Protein AF-A0A538L2V0-F1 (afdb_monomer)

Sequence (166 aa):
MPVVVDGRRLRLTGVLDYRPPGPGWAWIAASAVLAAAGVMLALRSRLVLVAVAVTAVALIWALRAGRELYGRPNVPTIGYVQIGLTSVIGCALLCGLLNRDGRVLAAFLVGFGGLYEGLTMLPLLTHAIALNALPSTVARVVEALVLATGIGALGGSVLGPLREAA

Radius of gyration: 19.1 Å; Cα contacts (8 Å, |Δi|>4): 200; chains: 1; bounding box: 58×19×55 Å

Nearest PDB structures (foldseek):
  8auw-assembly1_D  TM=2.357E-01  e=7.607E-01  Homo sapiens
  1few-assembly1_A  TM=2.450E-01  e=9.844E-01  Homo sapiens
  4tx5-assembly1_B  TM=2.045E-01  e=7.225E-01  Homo sapiens
  1g73-assembly2_B  TM=2.692E-01  e=2.491E+00  Homo sapiens
  6jx6-assembly1_A  TM=2.317E-01  e=3.394E+00  Homo sapiens

Secondary structure (DSSP, 8-state):
-EEEETTEEEE--S----PPPP-HHHHHHHHHHHHHHHHHHHTT-HHHHHHHHHHHHHHHHHHHHHHHHHS-SS--HHHHHHHHHHHHHHHHHHHHHHSTTTHHHHHHHHHHHHHHHHHHHTHHHH-----SSS-HHHHHHHHHHHHHHHHHHHHHHHHHHHHH--

Foldseek 3Di:
DFDQDPNDTDDPPDDPDDDDWDDLVVLVVLLVVLLVVLQVQLLPDLVSLLVLLLVLLVLLLVLLCQCQVFVDPDNPPVSVVVSVVSVVLSVVLNVLCVDPVRNLVSLQVSLVSLCVSLVVCSVLSGDPPPSGPDDSVVSSVSSSSSSSSSSSSNSSSVVNVVVVVD

Structure (mmCIF, N/CA/C/O backbone):
data_AF-A0A538L2V0-F1
#
_entry.id   AF-A0A538L2V0-F1
#
loop_
_atom_site.group_PDB
_atom_site.id
_atom_site.type_symbol
_atom_site.label_atom_id
_atom_site.label_alt_id
_atom_site.label_comp_id
_atom_site.label_asym_id
_atom_site.label_entity_id
_atom_site.label_seq_id
_atom_site.pdbx_PDB_ins_code
_atom_site.Cartn_x
_atom_site.Cartn_y
_atom_site.Cartn_z
_atom_site.occupancy
_atom_site.B_iso_or_equiv
_atom_site.auth_seq_id
_atom_site.auth_comp_id
_atom_site.auth_asym_id
_atom_site.auth_atom_id
_atom_site.pdbx_PDB_model_num
ATOM 1 N N . MET A 1 1 ? 22.242 5.581 -32.441 1.00 51.84 1 MET A N 1
ATOM 2 C CA . MET A 1 1 ? 23.368 6.344 -31.855 1.00 51.84 1 MET A CA 1
ATOM 3 C C . MET A 1 1 ? 24.328 5.377 -31.173 1.00 51.84 1 MET A C 1
ATOM 5 O O . MET A 1 1 ? 23.835 4.455 -30.531 1.00 51.84 1 MET A O 1
ATOM 9 N N . PRO A 1 2 ? 25.656 5.510 -31.340 1.00 52.44 2 PRO A N 1
ATOM 10 C CA . PRO A 1 2 ? 26.614 4.734 -30.556 1.00 52.44 2 PRO A CA 1
ATOM 11 C C . PRO A 1 2 ? 26.592 5.223 -29.104 1.00 52.44 2 PRO A C 1
ATOM 13 O O . PRO A 1 2 ? 26.690 6.424 -28.865 1.00 52.44 2 PRO A O 1
ATOM 16 N N . VAL A 1 3 ? 26.449 4.303 -28.154 1.00 59.28 3 VAL A N 1
ATOM 17 C CA . VAL A 1 3 ? 26.503 4.607 -26.718 1.00 59.28 3 VAL A CA 1
ATOM 18 C C . VAL A 1 3 ? 27.767 3.969 -26.168 1.00 59.28 3 VAL A C 1
ATOM 20 O O . VAL A 1 3 ? 28.109 2.836 -26.517 1.00 59.28 3 VAL A O 1
ATOM 23 N N . VAL A 1 4 ? 28.507 4.725 -25.364 1.00 58.25 4 VAL A N 1
ATOM 24 C CA . VAL A 1 4 ? 29.699 4.221 -24.686 1.00 58.25 4 VAL A CA 1
ATOM 25 C C . VAL A 1 4 ? 29.259 3.727 -23.317 1.00 58.25 4 VAL A C 1
ATOM 27 O O . VAL A 1 4 ? 28.820 4.523 -22.493 1.00 58.25 4 VAL A O 1
ATOM 30 N N . VAL A 1 5 ? 29.360 2.419 -23.100 1.00 55.34 5 VAL A N 1
ATOM 31 C CA . VAL A 1 5 ? 29.169 1.785 -21.790 1.00 55.34 5 VAL A CA 1
ATOM 32 C C . VAL A 1 5 ? 30.508 1.147 -21.437 1.00 55.34 5 VAL A C 1
ATOM 34 O O . VAL A 1 5 ? 31.073 0.422 -22.257 1.00 55.34 5 VAL A O 1
ATOM 37 N N . ASP A 1 6 ? 31.068 1.500 -20.280 1.00 60.75 6 ASP A N 1
ATOM 38 C CA . ASP A 1 6 ? 32.359 0.998 -19.783 1.00 60.75 6 ASP A CA 1
ATOM 39 C C . ASP A 1 6 ? 33.517 1.095 -20.796 1.00 60.75 6 ASP A C 1
ATOM 41 O O . ASP A 1 6 ? 34.295 0.163 -21.001 1.00 60.75 6 ASP A O 1
ATOM 45 N N . GLY A 1 7 ? 33.612 2.226 -21.503 1.00 68.00 7 GLY A N 1
ATOM 46 C CA . GLY A 1 7 ? 34.685 2.489 -22.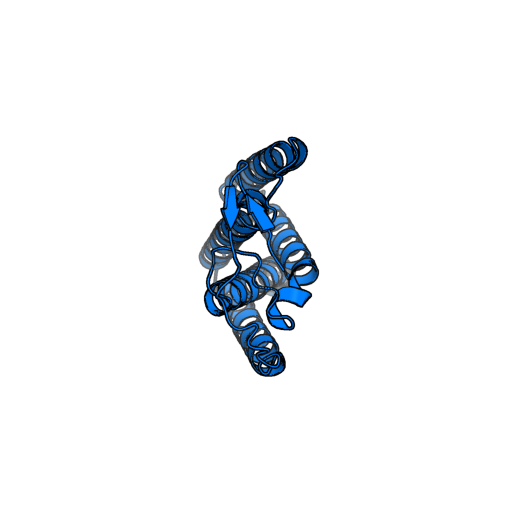471 1.00 68.00 7 GLY A CA 1
ATOM 47 C C . GLY A 1 7 ? 34.589 1.700 -23.784 1.00 68.00 7 GLY A C 1
ATOM 48 O O . GLY A 1 7 ? 35.382 1.938 -24.697 1.00 68.00 7 GLY A O 1
ATOM 49 N N . ARG A 1 8 ? 33.602 0.807 -23.941 1.00 53.44 8 ARG A N 1
ATOM 50 C CA . ARG A 1 8 ? 33.342 0.081 -25.192 1.00 53.44 8 ARG A CA 1
ATOM 51 C C . ARG A 1 8 ? 32.226 0.761 -25.982 1.00 53.44 8 ARG A C 1
ATOM 53 O O . ARG A 1 8 ? 31.160 1.075 -25.456 1.00 53.44 8 ARG A O 1
ATOM 60 N N . ARG A 1 9 ? 32.466 0.987 -27.280 1.00 59.75 9 ARG A N 1
ATOM 61 C CA . ARG A 1 9 ? 31.444 1.499 -28.207 1.00 59.75 9 ARG A CA 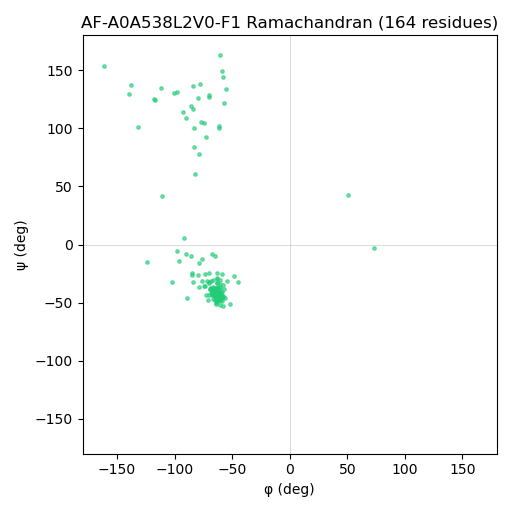1
ATOM 62 C C . ARG A 1 9 ? 30.464 0.377 -28.525 1.00 59.75 9 ARG A C 1
ATOM 64 O O . ARG A 1 9 ? 30.783 -0.514 -29.308 1.00 59.75 9 ARG A O 1
ATOM 71 N N . LEU A 1 10 ? 29.274 0.438 -27.940 1.00 59.50 10 LEU A N 1
ATOM 72 C CA . LEU A 1 10 ? 28.189 -0.483 -28.246 1.00 59.50 10 LEU A CA 1
ATOM 73 C C . LEU A 1 10 ? 27.203 0.202 -29.191 1.00 59.50 10 LEU A C 1
ATOM 75 O O . LEU A 1 10 ? 26.778 1.346 -29.000 1.00 59.50 10 LEU A O 1
ATOM 79 N N . ARG A 1 11 ? 26.859 -0.504 -30.267 1.00 58.72 11 ARG A N 1
ATOM 80 C CA . ARG A 1 11 ? 25.798 -0.085 -31.177 1.00 58.72 11 ARG A CA 1
ATOM 81 C C . ARG A 1 11 ? 24.493 -0.580 -30.561 1.00 58.72 11 ARG A C 1
ATOM 83 O O . ARG A 1 11 ? 24.318 -1.783 -30.418 1.00 58.72 11 ARG A O 1
ATOM 90 N N . LEU A 1 12 ? 23.600 0.333 -30.180 1.00 56.91 12 LEU A N 1
ATOM 91 C CA . LEU A 1 12 ? 22.223 -0.026 -29.836 1.00 56.91 12 LEU A CA 1
ATOM 92 C C . LEU A 1 12 ? 21.582 -0.649 -31.084 1.00 56.91 12 LEU A C 1
ATOM 94 O O . LEU A 1 12 ? 21.255 0.064 -32.029 1.00 56.91 12 LEU A O 1
ATOM 98 N N . THR A 1 13 ? 21.483 -1.977 -31.112 1.00 61.06 13 THR A N 1
ATOM 99 C CA . THR A 1 13 ? 20.857 -2.764 -32.189 1.00 61.06 13 THR A CA 1
ATOM 100 C C . THR A 1 13 ? 19.375 -3.047 -31.930 1.00 61.06 13 THR A C 1
ATOM 102 O O . THR A 1 13 ? 18.744 -3.754 -32.708 1.00 61.06 13 THR A O 1
ATOM 105 N N . GLY A 1 14 ? 18.798 -2.487 -30.863 1.00 57.06 14 GLY A N 1
ATOM 106 C CA . GLY A 1 14 ? 17.368 -2.584 -30.578 1.00 57.06 14 GLY A CA 1
ATOM 107 C C . GLY A 1 14 ? 16.544 -1.625 -31.439 1.00 57.06 14 GLY A C 1
ATOM 108 O O . GLY A 1 14 ? 16.915 -0.464 -31.618 1.00 57.06 14 GLY A O 1
ATOM 109 N N . VAL A 1 15 ? 15.410 -2.104 -31.949 1.00 54.47 15 VAL A N 1
ATOM 110 C CA . VAL A 1 15 ? 14.370 -1.250 -32.535 1.00 54.47 15 VAL A CA 1
ATOM 111 C C . VAL A 1 15 ? 13.721 -0.462 -31.394 1.00 54.47 15 VAL A C 1
ATOM 113 O O . VAL A 1 15 ? 13.300 -1.058 -30.402 1.00 54.47 15 VAL A O 1
ATOM 116 N N . LEU A 1 16 ? 13.659 0.870 -31.505 1.00 49.28 16 LEU A N 1
ATOM 117 C CA . LEU A 1 16 ? 12.827 1.682 -30.612 1.00 49.28 16 LEU A CA 1
ATOM 118 C C . LEU A 1 16 ? 11.367 1.449 -31.001 1.00 49.28 16 LEU A C 1
ATOM 120 O O . LEU A 1 16 ? 10.847 2.100 -31.903 1.00 49.28 16 LEU A O 1
ATOM 124 N N . ASP A 1 17 ? 10.734 0.484 -30.345 1.00 48.25 17 ASP A N 1
ATOM 125 C CA . ASP A 1 17 ? 9.329 0.176 -30.564 1.00 48.25 17 ASP A CA 1
ATOM 126 C C . ASP A 1 17 ? 8.481 1.009 -29.594 1.00 48.25 17 ASP A C 1
ATOM 128 O O . ASP A 1 17 ? 8.520 0.821 -28.372 1.00 48.25 17 ASP A O 1
ATOM 132 N N . TYR A 1 18 ? 7.763 1.999 -30.125 1.00 49.00 18 TYR A N 1
ATOM 133 C CA . TYR A 1 18 ? 6.852 2.811 -29.327 1.00 49.00 18 TYR A CA 1
ATOM 134 C C . TYR A 1 18 ? 5.581 2.005 -29.062 1.00 49.00 18 TYR A C 1
ATOM 136 O O . TYR A 1 18 ? 4.729 1.853 -29.936 1.00 49.00 18 TYR A O 1
ATOM 144 N N . ARG A 1 19 ? 5.425 1.510 -27.831 1.00 55.12 19 ARG A N 1
ATOM 145 C CA . ARG A 1 19 ? 4.139 0.980 -27.373 1.00 55.12 19 ARG A CA 1
ATOM 146 C C . ARG A 1 19 ? 3.281 2.120 -26.825 1.00 55.12 19 ARG A C 1
ATOM 148 O O . ARG A 1 19 ? 3.685 2.725 -25.828 1.00 55.12 19 ARG A O 1
ATOM 155 N N . PRO A 1 20 ? 2.100 2.394 -27.411 1.00 57.22 20 PRO A N 1
ATOM 156 C CA . PRO A 1 20 ? 1.178 3.356 -26.833 1.00 57.22 20 PRO A CA 1
ATOM 157 C C . PRO A 1 20 ? 0.808 2.920 -25.406 1.00 57.22 20 PRO A C 1
ATOM 159 O O . PRO A 1 20 ? 0.709 1.715 -25.132 1.00 57.22 20 PRO A O 1
ATOM 162 N N . PRO A 1 21 ? 0.631 3.872 -24.474 1.00 59.69 21 PRO A N 1
ATOM 163 C CA . PRO A 1 21 ? 0.247 3.550 -23.110 1.00 59.69 21 PRO A CA 1
ATOM 164 C C . PRO A 1 21 ? -1.069 2.763 -23.125 1.00 59.69 21 PRO A C 1
ATOM 166 O O . PRO A 1 21 ? -2.078 3.213 -23.664 1.00 59.69 21 PRO A O 1
ATOM 169 N N . GLY A 1 22 ? -1.044 1.555 -22.553 1.00 63.88 22 GLY A N 1
ATOM 170 C CA . GLY A 1 22 ? -2.254 0.756 -22.367 1.00 63.88 22 GLY A CA 1
ATOM 171 C C . GLY A 1 22 ? -3.281 1.482 -21.482 1.00 63.88 22 GLY A C 1
ATOM 172 O O . GLY A 1 22 ? -2.916 2.408 -20.757 1.00 63.88 22 GLY A O 1
ATOM 173 N N . PRO A 1 23 ? -4.555 1.059 -21.497 1.00 65.81 23 PRO A N 1
ATOM 174 C CA . PRO A 1 23 ? -5.642 1.757 -20.814 1.00 65.81 23 PRO A CA 1
ATOM 175 C C . PRO A 1 23 ? -5.424 1.837 -19.293 1.00 65.81 23 PRO A C 1
ATOM 177 O O . PRO A 1 23 ? -5.696 0.887 -18.560 1.00 65.81 23 PRO A O 1
ATOM 180 N N . GLY A 1 24 ? -4.957 2.990 -18.802 1.00 68.19 24 GLY A N 1
ATOM 181 C CA . GLY A 1 24 ? -4.742 3.241 -17.370 1.00 68.19 24 GLY A CA 1
ATOM 182 C C . GLY A 1 24 ? -6.033 3.193 -16.542 1.00 68.19 24 GLY A C 1
ATOM 183 O O . GLY A 1 24 ? -6.000 2.850 -15.363 1.00 68.19 24 GLY A O 1
ATOM 184 N N . TRP A 1 25 ? -7.189 3.447 -17.169 1.00 74.50 25 TRP A N 1
ATOM 185 C CA . TRP A 1 25 ? -8.500 3.415 -16.512 1.00 74.50 25 TRP A CA 1
ATOM 186 C C . TRP A 1 25 ? -8.846 2.040 -15.924 1.00 74.50 25 TRP A C 1
ATOM 188 O O . TRP A 1 25 ? -9.457 1.976 -14.861 1.00 74.50 25 TRP A O 1
ATOM 198 N N . ALA A 1 26 ? -8.420 0.944 -16.564 1.00 77.50 26 ALA A N 1
ATOM 199 C CA . ALA A 1 26 ? -8.690 -0.409 -16.077 1.00 77.50 26 ALA A CA 1
ATOM 200 C C . ALA A 1 26 ? -7.965 -0.673 -14.750 1.00 77.50 26 ALA A C 1
ATOM 202 O O . ALA A 1 26 ? -8.514 -1.299 -13.845 1.00 77.50 26 ALA A O 1
ATOM 203 N N . TRP A 1 27 ? -6.755 -0.131 -14.609 1.00 76.12 27 TRP A N 1
ATOM 204 C CA . TRP A 1 27 ? -5.974 -0.244 -13.384 1.00 76.12 27 TRP A CA 1
ATOM 205 C C . TRP A 1 27 ? -6.50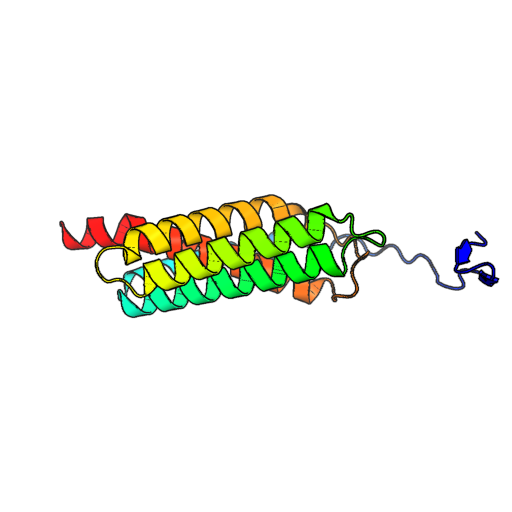7 0.647 -12.261 1.00 76.12 27 TRP A C 1
ATOM 207 O O . TRP A 1 27 ? -6.508 0.222 -11.110 1.00 76.12 27 TRP A O 1
ATOM 217 N N . ILE A 1 28 ? -7.020 1.835 -12.592 1.00 75.56 28 ILE A N 1
ATOM 218 C CA . ILE A 1 28 ? -7.696 2.720 -11.630 1.00 75.56 28 ILE A CA 1
ATOM 219 C C . ILE A 1 28 ? -8.996 2.077 -11.124 1.00 75.56 28 ILE A C 1
ATOM 221 O O . ILE A 1 28 ? -9.278 2.091 -9.929 1.00 75.56 28 ILE A O 1
ATOM 225 N N . ALA A 1 29 ? -9.783 1.470 -12.016 1.00 80.56 29 ALA A N 1
ATOM 226 C CA . ALA A 1 29 ? -10.990 0.749 -11.623 1.00 80.56 29 ALA A CA 1
ATOM 227 C C . ALA A 1 29 ? -10.653 -0.460 -10.736 1.00 80.56 29 ALA A C 1
ATOM 229 O O . ALA A 1 29 ? -11.278 -0.661 -9.696 1.00 80.56 29 ALA A O 1
ATOM 230 N N . ALA A 1 30 ? -9.626 -1.233 -11.102 1.00 79.62 30 ALA A N 1
ATOM 231 C CA . ALA A 1 30 ? -9.170 -2.368 -10.307 1.00 79.62 30 ALA A CA 1
ATOM 232 C C . ALA A 1 30 ? -8.674 -1.944 -8.914 1.00 79.62 30 ALA A C 1
ATOM 234 O O . ALA A 1 30 ? -9.043 -2.574 -7.923 1.00 79.62 30 ALA A O 1
ATOM 235 N N . SER A 1 31 ? -7.891 -0.864 -8.809 1.00 78.12 31 SER A N 1
ATOM 236 C CA . SER A 1 31 ? -7.413 -0.364 -7.516 1.00 78.12 31 SER A CA 1
ATOM 237 C C . SER A 1 31 ? -8.558 0.153 -6.645 1.00 78.12 31 SER A C 1
ATOM 239 O O . SER A 1 31 ? -8.571 -0.130 -5.450 1.00 78.12 31 SER A O 1
ATOM 241 N N . ALA A 1 32 ? -9.565 0.811 -7.228 1.00 77.88 32 ALA A N 1
ATOM 242 C CA . ALA A 1 32 ? -10.759 1.253 -6.508 1.00 77.88 32 ALA A CA 1
ATOM 243 C C . ALA A 1 32 ? -11.577 0.075 -5.946 1.00 77.88 32 ALA A C 1
ATOM 245 O O . ALA A 1 32 ? -11.981 0.102 -4.782 1.00 77.88 32 ALA A O 1
ATOM 246 N N . VAL A 1 33 ? -11.782 -0.985 -6.737 1.00 84.62 33 VAL A N 1
ATOM 247 C CA . VAL A 1 33 ? -12.500 -2.193 -6.290 1.00 84.62 33 VAL A CA 1
ATOM 248 C C . VAL A 1 33 ? -11.731 -2.907 -5.177 1.00 84.62 33 VAL A C 1
ATOM 250 O O . VAL A 1 33 ? -12.316 -3.272 -4.157 1.00 84.62 33 VAL A O 1
ATOM 253 N N . LEU A 1 34 ? -10.414 -3.067 -5.334 1.00 83.12 34 LEU A N 1
ATOM 254 C CA . LEU A 1 34 ? -9.563 -3.680 -4.312 1.00 83.12 34 LEU A CA 1
ATOM 255 C C . LEU A 1 34 ? -9.501 -2.836 -3.035 1.00 83.12 34 LEU A C 1
ATOM 257 O O . LEU A 1 34 ? -9.514 -3.395 -1.941 1.00 83.12 34 LEU A O 1
ATOM 261 N N . ALA A 1 35 ? -9.483 -1.507 -3.154 1.00 77.75 35 ALA A N 1
ATOM 262 C CA . ALA A 1 35 ? -9.544 -0.598 -2.016 1.00 77.75 35 ALA A CA 1
ATOM 263 C C . ALA A 1 35 ? -10.863 -0.749 -1.252 1.00 77.75 35 ALA A C 1
ATOM 265 O O . ALA A 1 35 ? -10.849 -0.915 -0.034 1.00 77.75 35 ALA A O 1
ATOM 266 N N . ALA A 1 36 ? -11.998 -0.771 -1.956 1.00 80.12 36 ALA A N 1
ATOM 267 C CA . ALA A 1 36 ? -13.308 -0.977 -1.342 1.00 80.12 36 ALA A CA 1
ATOM 268 C C . ALA A 1 36 ? -13.398 -2.338 -0.628 1.00 80.12 36 ALA A C 1
ATOM 270 O O . ALA A 1 36 ? -13.848 -2.412 0.519 1.00 80.12 36 ALA A O 1
ATOM 271 N N . ALA A 1 37 ? -12.899 -3.403 -1.264 1.00 82.06 37 ALA A N 1
ATOM 272 C CA . ALA A 1 37 ? -12.815 -4.728 -0.655 1.00 82.06 37 ALA A CA 1
ATOM 273 C C . ALA A 1 37 ? -11.903 -4.731 0.586 1.00 82.06 37 ALA A C 1
ATOM 275 O O . ALA A 1 37 ? -12.270 -5.294 1.617 1.00 82.06 37 ALA A O 1
ATOM 276 N N . GLY A 1 38 ? -10.750 -4.059 0.515 1.00 75.69 38 GLY A N 1
ATOM 277 C CA . GLY A 1 38 ? -9.811 -3.897 1.624 1.00 75.69 38 GLY A CA 1
ATOM 278 C C . GLY A 1 38 ? -10.428 -3.171 2.819 1.00 75.69 38 GLY A C 1
ATOM 279 O O . GLY A 1 38 ? -10.267 -3.623 3.951 1.00 75.69 38 GLY A O 1
ATOM 280 N N . VAL A 1 39 ? -11.198 -2.104 2.579 1.00 79.88 39 VAL A N 1
ATOM 281 C CA . VAL A 1 39 ? -11.948 -1.388 3.626 1.00 79.88 39 VAL A CA 1
ATOM 282 C C . VAL A 1 39 ? -12.999 -2.303 4.256 1.00 79.88 39 VAL A C 1
ATOM 284 O O . VAL A 1 39 ? -13.048 -2.424 5.479 1.00 79.88 39 VAL A O 1
ATOM 287 N N . MET A 1 40 ? -13.803 -3.005 3.450 1.00 81.25 40 MET A N 1
ATOM 288 C CA . MET A 1 40 ? -14.803 -3.953 3.963 1.00 81.25 40 MET A CA 1
ATOM 289 C C . MET A 1 40 ? -14.174 -5.066 4.815 1.00 81.25 40 MET A C 1
ATOM 291 O O . MET A 1 40 ? -14.711 -5.425 5.865 1.00 81.25 40 MET A O 1
ATOM 295 N N . LEU A 1 41 ? -13.024 -5.595 4.390 1.00 78.00 41 LEU A N 1
ATOM 296 C CA . LEU A 1 41 ? -12.261 -6.608 5.121 1.00 78.00 41 LEU 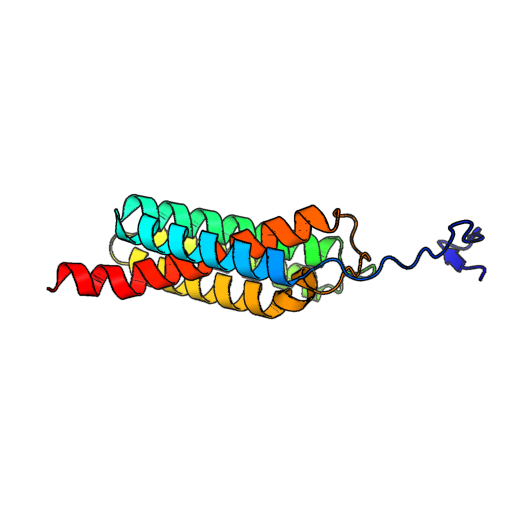A CA 1
ATOM 297 C C . LEU A 1 41 ? -11.688 -6.058 6.431 1.00 78.00 41 LEU A C 1
ATOM 299 O O . LEU A 1 41 ? -11.852 -6.689 7.478 1.00 78.00 41 LEU A O 1
ATOM 303 N N . ALA A 1 42 ? -11.068 -4.877 6.400 1.00 76.06 42 ALA A N 1
ATOM 304 C CA . ALA A 1 42 ? -10.491 -4.235 7.580 1.00 76.06 42 ALA A CA 1
ATOM 305 C C . ALA A 1 42 ? -11.557 -3.887 8.635 1.00 76.06 42 ALA A C 1
ATOM 307 O O . ALA A 1 42 ? -11.282 -3.944 9.831 1.00 76.06 42 ALA A O 1
ATOM 308 N N . LEU A 1 43 ? -12.792 -3.613 8.207 1.00 79.81 43 LEU A N 1
ATOM 309 C CA . LEU A 1 43 ? -13.937 -3.376 9.092 1.00 79.81 43 LEU A CA 1
ATOM 310 C C . LEU A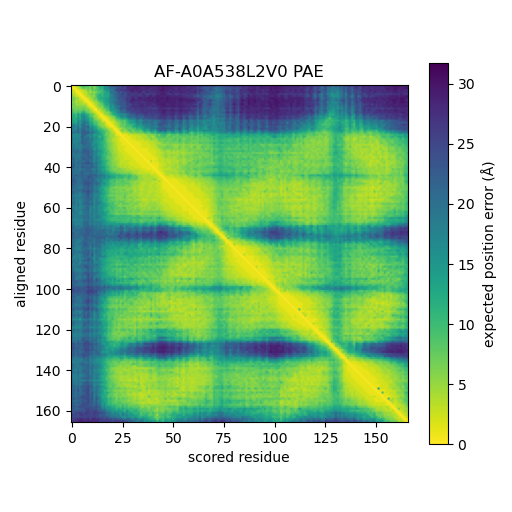 1 43 ? -14.518 -4.644 9.725 1.00 79.81 43 LEU A C 1
ATOM 312 O O . LEU A 1 43 ? -15.337 -4.546 10.639 1.00 79.81 43 LEU A O 1
ATOM 316 N N . ARG A 1 44 ? -14.140 -5.834 9.247 1.00 81.75 44 ARG A N 1
ATOM 317 C CA . ARG A 1 44 ? -14.703 -7.102 9.727 1.00 81.75 44 ARG A CA 1
ATOM 318 C C . ARG A 1 44 ? -14.097 -7.548 11.052 1.00 81.75 44 ARG A C 1
ATOM 320 O O . ARG A 1 44 ? -14.791 -8.149 11.865 1.00 81.75 44 ARG A O 1
ATOM 327 N N . SER A 1 45 ? -12.801 -7.314 11.261 1.00 78.25 45 SER A N 1
ATOM 328 C CA . SER A 1 45 ? -12.143 -7.642 12.527 1.00 78.25 45 SER A CA 1
ATOM 329 C C . SER A 1 45 ? -10.830 -6.889 12.713 1.00 78.25 45 SER A C 1
ATOM 331 O O . SER A 1 45 ? -10.113 -6.596 11.755 1.00 78.25 45 SER A O 1
ATOM 333 N N . ARG A 1 46 ? -10.453 -6.678 13.979 1.00 74.62 46 ARG A N 1
ATOM 334 C CA . ARG A 1 46 ? -9.177 -6.044 14.343 1.00 74.62 46 ARG A CA 1
ATOM 335 C C . ARG A 1 46 ? -7.955 -6.858 13.888 1.00 74.62 46 ARG A C 1
ATOM 337 O O . ARG A 1 46 ? -6.924 -6.270 13.594 1.00 74.62 46 ARG A O 1
ATOM 344 N N . LEU A 1 47 ? -8.066 -8.188 13.790 1.00 80.00 47 LEU A N 1
ATOM 345 C CA . LEU A 1 47 ? -7.000 -9.052 13.258 1.00 80.00 47 LEU A CA 1
ATOM 346 C C . LEU A 1 47 ? -6.785 -8.836 11.757 1.00 80.00 47 LEU A C 1
ATOM 348 O O . LEU A 1 47 ? -5.647 -8.751 11.303 1.00 80.00 47 LEU A O 1
ATOM 352 N N . VAL A 1 48 ? -7.872 -8.705 10.992 1.00 82.12 48 VAL A N 1
ATOM 353 C CA . VAL A 1 48 ? -7.794 -8.452 9.547 1.00 82.12 48 VAL A CA 1
ATOM 354 C C . VAL A 1 48 ? -7.235 -7.057 9.273 1.00 82.12 48 VAL A C 1
ATOM 356 O O . VAL A 1 48 ? -6.415 -6.910 8.377 1.00 82.12 48 VAL A O 1
ATOM 359 N N . LEU A 1 49 ? -7.581 -6.054 10.084 1.00 77.88 49 LEU A N 1
ATOM 360 C CA . LEU A 1 49 ? -6.978 -4.720 10.000 1.00 77.88 49 LEU A CA 1
ATOM 361 C C . LEU A 1 49 ? -5.455 -4.754 10.196 1.00 77.88 49 LEU A C 1
ATOM 363 O O . LEU A 1 49 ? -4.724 -4.138 9.422 1.00 77.88 49 LEU A O 1
ATOM 367 N N . VAL A 1 50 ? -4.972 -5.514 11.184 1.00 79.88 50 VAL A N 1
ATOM 368 C CA . VAL A 1 50 ? -3.531 -5.718 11.399 1.00 79.88 50 VAL A CA 1
ATOM 369 C C . VAL A 1 50 ? -2.908 -6.411 10.187 1.00 79.88 50 VAL A C 1
ATOM 371 O O . VAL A 1 50 ? -1.903 -5.933 9.677 1.00 79.88 50 VAL A O 1
ATOM 374 N N . ALA A 1 51 ? -3.519 -7.479 9.668 1.00 81.31 51 ALA A N 1
ATOM 375 C CA . ALA A 1 51 ? -3.009 -8.176 8.487 1.00 81.31 51 ALA A CA 1
ATOM 376 C C . ALA A 1 51 ? -2.914 -7.251 7.259 1.00 81.31 51 ALA A C 1
ATOM 378 O O . ALA A 1 51 ? -1.876 -7.214 6.602 1.00 81.31 51 ALA A O 1
ATOM 379 N N . VAL A 1 52 ? -3.949 -6.445 6.995 1.00 80.00 52 VAL A N 1
ATOM 380 C CA . VAL A 1 52 ? -3.960 -5.464 5.896 1.00 80.00 52 VAL A CA 1
ATOM 381 C C . VAL A 1 52 ? -2.848 -4.427 6.081 1.00 80.00 52 VAL A C 1
ATOM 383 O O . VAL A 1 52 ? -2.097 -4.163 5.143 1.00 80.00 52 VAL A O 1
ATOM 386 N N . ALA A 1 53 ? -2.667 -3.893 7.289 1.00 76.44 53 ALA A N 1
ATOM 387 C CA . ALA A 1 53 ? -1.597 -2.939 7.572 1.00 76.44 53 ALA A CA 1
ATOM 388 C C . ALA A 1 53 ? -0.191 -3.566 7.442 1.00 76.44 53 ALA A C 1
ATOM 390 O O . ALA A 1 53 ? 0.692 -2.950 6.850 1.00 76.44 53 ALA A O 1
ATOM 391 N N . VAL A 1 54 ? 0.027 -4.808 7.890 1.00 83.06 54 VAL A N 1
ATOM 392 C CA . VAL A 1 54 ? 1.301 -5.523 7.664 1.00 83.06 54 VAL A CA 1
ATOM 393 C C . VAL A 1 54 ? 1.570 -5.693 6.168 1.00 83.06 54 VAL A C 1
ATOM 395 O O . VAL A 1 54 ? 2.680 -5.423 5.707 1.00 83.06 54 VAL A O 1
ATOM 398 N N . THR A 1 55 ? 0.557 -6.095 5.391 1.00 82.19 55 THR A N 1
ATOM 399 C CA . THR A 1 55 ? 0.713 -6.241 3.936 1.00 82.19 55 THR A CA 1
ATOM 400 C C . THR A 1 55 ? 1.025 -4.912 3.254 1.00 82.19 55 THR A C 1
ATOM 402 O O . THR A 1 55 ? 1.877 -4.883 2.369 1.00 82.19 55 THR A O 1
ATOM 405 N N . ALA A 1 56 ? 0.425 -3.806 3.708 1.00 77.75 56 ALA A N 1
ATOM 406 C CA . ALA A 1 56 ? 0.732 -2.471 3.205 1.00 77.75 56 ALA A CA 1
ATOM 407 C C . ALA A 1 56 ? 2.205 -2.106 3.446 1.00 77.75 56 ALA A C 1
ATOM 409 O O . ALA A 1 56 ? 2.886 -1.686 2.515 1.00 77.75 56 ALA A O 1
ATOM 410 N N . VAL A 1 57 ? 2.730 -2.331 4.660 1.00 81.19 57 VAL A N 1
ATOM 411 C CA . VAL A 1 57 ? 4.147 -2.066 4.980 1.00 81.19 57 VAL A CA 1
ATOM 412 C C . VAL A 1 57 ? 5.082 -2.870 4.074 1.00 81.19 57 VAL A C 1
ATOM 414 O O . VAL A 1 57 ? 6.014 -2.306 3.501 1.00 81.19 57 VAL A O 1
ATOM 417 N N . ALA A 1 58 ? 4.812 -4.166 3.890 1.00 81.69 58 ALA A N 1
ATOM 418 C CA . ALA A 1 58 ? 5.624 -5.027 3.032 1.00 81.69 58 ALA A CA 1
ATOM 419 C C . ALA A 1 58 ? 5.625 -4.558 1.566 1.00 81.69 58 ALA A C 1
ATOM 421 O O . ALA A 1 58 ? 6.673 -4.528 0.918 1.00 81.69 58 ALA A O 1
ATOM 422 N N . LEU A 1 59 ? 4.464 -4.151 1.048 1.00 78.56 59 LEU A N 1
ATOM 423 C CA . LEU A 1 59 ? 4.340 -3.652 -0.319 1.00 78.56 59 LEU A CA 1
ATOM 424 C C . LEU A 1 59 ? 5.028 -2.290 -0.512 1.00 78.56 59 LEU A C 1
ATOM 426 O O . LEU A 1 59 ? 5.676 -2.078 -1.536 1.00 78.56 59 LEU A O 1
ATOM 430 N N . ILE A 1 60 ? 4.949 -1.391 0.476 1.00 78.25 60 ILE A N 1
ATOM 431 C CA . ILE A 1 60 ? 5.665 -0.105 0.462 1.00 78.25 60 ILE A CA 1
ATOM 432 C C . ILE A 1 60 ? 7.178 -0.347 0.417 1.00 78.25 60 ILE A C 1
ATOM 434 O O . ILE A 1 60 ? 7.877 0.270 -0.387 1.00 78.25 60 ILE A O 1
ATOM 438 N N . TRP A 1 61 ? 7.697 -1.278 1.224 1.00 79.19 61 TRP A N 1
ATOM 439 C CA . TRP A 1 61 ? 9.110 -1.662 1.163 1.00 79.19 61 TRP A CA 1
ATOM 440 C C . TRP A 1 61 ? 9.498 -2.222 -0.204 1.00 79.19 61 TRP A C 1
ATOM 442 O O . TRP A 1 61 ? 10.531 -1.825 -0.740 1.00 79.19 61 TRP A O 1
ATOM 452 N N . ALA A 1 62 ? 8.668 -3.085 -0.793 1.00 76.56 62 ALA A N 1
ATOM 453 C CA . ALA A 1 62 ? 8.921 -3.645 -2.117 1.00 76.56 62 ALA A CA 1
ATOM 454 C C . ALA A 1 62 ? 8.969 -2.561 -3.209 1.00 76.56 62 ALA A C 1
ATOM 456 O O . ALA A 1 62 ? 9.896 -2.560 -4.021 1.00 76.56 62 ALA A O 1
ATOM 457 N N . LEU A 1 63 ? 8.029 -1.606 -3.205 1.00 72.19 63 LEU A N 1
ATOM 458 C CA . LEU A 1 63 ? 8.046 -0.471 -4.136 1.00 72.19 63 LEU A CA 1
ATOM 459 C C . LEU A 1 63 ? 9.300 0.379 -3.966 1.00 72.19 63 LEU A C 1
ATOM 461 O O . LEU A 1 63 ? 9.959 0.716 -4.950 1.00 72.19 63 LEU A O 1
ATOM 465 N N . ARG A 1 64 ? 9.640 0.722 -2.723 1.00 74.44 64 ARG A N 1
ATOM 466 C CA . ARG A 1 64 ? 10.749 1.632 -2.447 1.00 74.44 64 ARG A CA 1
ATOM 467 C C . ARG A 1 64 ? 12.096 0.998 -2.760 1.00 74.44 64 ARG A C 1
ATOM 469 O O . ARG A 1 64 ? 12.918 1.627 -3.418 1.00 74.44 64 ARG A O 1
ATOM 476 N N . ALA A 1 65 ? 12.291 -0.260 -2.367 1.00 72.62 65 ALA A N 1
ATOM 477 C CA . ALA A 1 65 ? 13.469 -1.035 -2.737 1.00 72.62 65 ALA A CA 1
ATOM 478 C C . ALA A 1 65 ? 13.564 -1.184 -4.261 1.00 72.62 65 ALA A C 1
ATOM 480 O O . ALA A 1 65 ? 14.616 -0.918 -4.833 1.00 72.62 65 ALA A O 1
ATOM 481 N N . GLY A 1 66 ? 12.458 -1.519 -4.933 1.00 67.69 66 GLY A N 1
ATOM 482 C CA . GLY A 1 66 ? 12.407 -1.614 -6.392 1.00 67.69 66 GLY A CA 1
ATOM 483 C C . GLY A 1 66 ? 12.797 -0.305 -7.085 1.00 67.69 66 GLY A C 1
ATOM 484 O O . GLY A 1 66 ? 13.587 -0.310 -8.025 1.00 67.69 66 GLY A O 1
ATOM 485 N N . ARG A 1 67 ? 12.291 0.834 -6.603 1.00 69.75 67 ARG A N 1
ATOM 486 C CA . ARG A 1 67 ? 12.576 2.144 -7.197 1.00 69.75 67 ARG A CA 1
ATOM 487 C C . ARG A 1 67 ? 14.010 2.602 -6.964 1.00 69.75 67 ARG A C 1
ATOM 489 O O . ARG A 1 67 ? 14.653 3.060 -7.903 1.00 69.75 67 ARG A O 1
ATOM 496 N N . GLU A 1 68 ? 14.491 2.509 -5.732 1.00 68.88 68 GLU A N 1
ATOM 497 C CA . GLU A 1 68 ? 15.809 3.027 -5.363 1.00 68.88 68 GLU A CA 1
ATOM 498 C C . GLU A 1 68 ? 16.944 2.115 -5.856 1.00 68.88 68 GLU A C 1
ATOM 500 O O . GLU A 1 68 ? 17.999 2.625 -6.211 1.00 68.88 68 GLU A O 1
ATOM 505 N N . LEU A 1 69 ? 16.738 0.792 -5.945 1.00 65.12 69 LEU A N 1
ATOM 506 C CA . LEU A 1 69 ? 17.763 -0.143 -6.438 1.00 65.12 69 LEU A CA 1
ATOM 507 C C . LEU A 1 69 ? 17.805 -0.252 -7.967 1.00 65.12 69 LEU A C 1
ATOM 509 O O . LEU A 1 69 ? 18.876 -0.484 -8.521 1.00 65.12 69 LEU A O 1
ATOM 513 N N . TYR A 1 70 ? 16.665 -0.112 -8.653 1.00 61.00 70 TYR A N 1
ATOM 514 C CA . TYR A 1 70 ? 16.574 -0.423 -10.088 1.00 61.00 70 TYR A CA 1
ATOM 515 C C . TYR A 1 70 ? 16.074 0.733 -10.961 1.00 61.00 70 TYR A C 1
ATOM 517 O O . TYR A 1 70 ? 16.252 0.689 -12.177 1.00 61.00 70 TYR A O 1
ATOM 525 N N . GLY A 1 71 ? 15.481 1.777 -10.373 1.00 55.56 71 GLY A N 1
ATOM 526 C CA . GLY A 1 71 ? 14.846 2.869 -11.117 1.00 55.56 71 GLY A CA 1
ATOM 527 C C . GLY A 1 71 ? 15.786 3.999 -11.543 1.00 55.56 71 GLY A C 1
ATOM 528 O O . GLY A 1 71 ? 15.369 4.873 -12.306 1.00 55.56 71 GLY A O 1
ATOM 529 N N . ARG A 1 72 ? 17.039 4.029 -11.063 1.00 56.09 72 ARG A N 1
ATOM 530 C CA . ARG A 1 72 ? 18.042 5.027 -11.474 1.00 56.09 72 ARG A CA 1
ATOM 531 C C . ARG A 1 72 ? 19.427 4.389 -11.648 1.00 56.09 72 ARG A C 1
ATOM 533 O O . ARG A 1 72 ? 19.909 3.765 -10.711 1.00 56.09 72 ARG A O 1
ATOM 540 N N . PRO A 1 73 ? 20.117 4.609 -12.787 1.00 51.28 73 PRO A N 1
ATOM 541 C CA . PRO A 1 73 ? 21.467 4.081 -13.029 1.00 51.28 73 PRO A CA 1
ATOM 542 C C . PRO A 1 73 ? 22.549 4.702 -12.128 1.00 51.28 73 PRO A C 1
ATOM 544 O O . PRO A 1 73 ? 23.684 4.243 -12.129 1.00 51.28 73 PRO A O 1
ATOM 547 N N . ASN A 1 74 ? 22.210 5.736 -11.354 1.00 51.69 74 ASN A N 1
ATOM 548 C CA . ASN A 1 74 ? 23.075 6.331 -10.347 1.00 51.69 74 ASN A CA 1
ATOM 549 C C . ASN A 1 74 ? 22.239 6.467 -9.071 1.00 51.69 74 ASN A C 1
ATOM 551 O O . ASN A 1 74 ? 21.382 7.350 -9.002 1.00 51.69 74 ASN A O 1
ATOM 555 N N . VAL A 1 75 ? 22.417 5.562 -8.107 1.00 55.22 75 VAL A N 1
ATOM 556 C CA . VAL A 1 75 ? 21.751 5.642 -6.799 1.00 55.22 75 VAL A CA 1
ATOM 557 C C . VAL A 1 75 ? 22.594 6.585 -5.937 1.00 55.22 75 VAL A C 1
ATOM 559 O O . VAL A 1 75 ? 23.647 6.166 -5.452 1.00 55.22 75 VAL A O 1
ATOM 562 N N . PRO A 1 76 ? 22.222 7.871 -5.771 1.00 61.59 76 PRO A N 1
ATOM 563 C CA . PRO A 1 76 ? 22.945 8.745 -4.854 1.00 61.59 76 PRO A CA 1
ATOM 564 C C . PRO A 1 76 ? 22.902 8.139 -3.448 1.00 61.59 76 PRO A C 1
ATOM 566 O O . PRO A 1 76 ? 21.913 7.510 -3.080 1.00 61.59 76 PRO A O 1
ATOM 569 N N . THR A 1 77 ? 23.926 8.370 -2.623 1.00 61.16 77 THR A N 1
ATOM 570 C CA . THR A 1 77 ? 24.009 7.891 -1.223 1.00 61.16 77 THR A CA 1
ATOM 571 C C . THR A 1 77 ?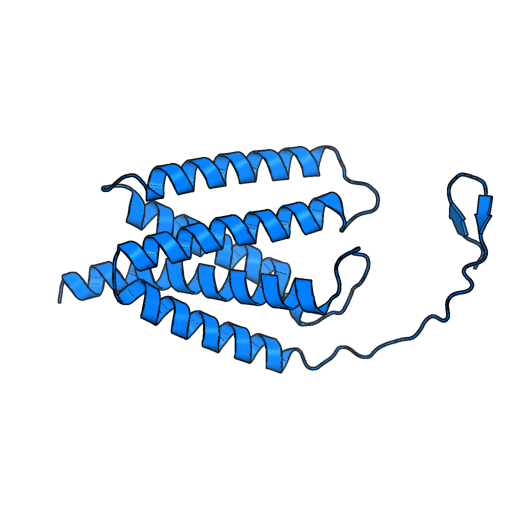 22.735 8.186 -0.413 1.00 61.16 77 THR A C 1
ATOM 573 O O . THR A 1 77 ? 22.364 7.447 0.495 1.00 61.16 77 THR A O 1
ATOM 576 N N . ILE A 1 78 ? 22.014 9.239 -0.805 1.00 68.75 78 ILE A N 1
ATOM 577 C CA . ILE A 1 78 ? 20.714 9.647 -0.271 1.00 68.75 78 ILE A CA 1
ATOM 578 C C . ILE A 1 78 ? 19.604 8.590 -0.443 1.00 68.75 78 ILE A C 1
ATOM 580 O O . ILE A 1 78 ? 18.735 8.501 0.421 1.00 68.75 78 ILE A O 1
ATOM 584 N N . GLY A 1 79 ? 19.639 7.764 -1.494 1.00 65.81 79 GLY A N 1
ATOM 585 C CA . GLY A 1 79 ? 18.671 6.684 -1.726 1.00 65.81 79 GLY A CA 1
ATOM 586 C C . GLY A 1 79 ? 18.781 5.575 -0.677 1.00 65.81 79 GLY A C 1
ATOM 587 O O . GLY A 1 79 ? 17.775 5.137 -0.121 1.00 65.81 79 GLY A O 1
ATOM 588 N N . TYR A 1 80 ? 20.006 5.204 -0.290 1.00 68.94 80 TYR A N 1
ATOM 589 C CA . TYR A 1 80 ? 20.245 4.240 0.793 1.00 68.94 80 TYR A CA 1
ATOM 590 C C . TYR A 1 80 ? 19.782 4.766 2.155 1.00 68.94 80 TYR A C 1
ATOM 592 O O . TYR A 1 80 ? 19.178 4.024 2.931 1.00 68.94 80 TYR A O 1
ATOM 600 N N . VAL A 1 81 ? 20.003 6.058 2.427 1.00 75.12 81 VAL A N 1
ATOM 601 C CA . VAL A 1 81 ? 19.504 6.714 3.647 1.00 75.12 81 VAL A CA 1
ATOM 602 C C . VAL A 1 81 ? 17.978 6.713 3.674 1.00 75.12 81 VAL A C 1
ATOM 604 O O . VAL A 1 81 ? 17.384 6.414 4.709 1.00 75.12 81 VAL A O 1
ATOM 607 N N . GLN A 1 82 ? 17.330 6.990 2.538 1.00 72.06 82 GLN A N 1
ATOM 608 C CA . GLN A 1 82 ? 15.878 6.903 2.435 1.00 72.06 82 GLN A CA 1
ATOM 609 C C . GLN A 1 82 ? 15.399 5.480 2.732 1.00 72.06 82 GLN A C 1
ATOM 611 O O . GLN A 1 82 ? 14.569 5.332 3.629 1.00 72.06 82 GLN A O 1
ATOM 616 N N . ILE A 1 83 ? 15.942 4.448 2.074 1.00 72.94 83 ILE A N 1
ATOM 617 C CA . ILE A 1 83 ? 15.579 3.043 2.337 1.00 72.94 83 ILE A CA 1
ATOM 618 C C . ILE A 1 83 ? 15.701 2.729 3.832 1.00 72.94 83 ILE A C 1
ATOM 620 O O . ILE A 1 83 ? 14.730 2.260 4.429 1.00 72.94 83 ILE A O 1
ATOM 624 N N . GLY A 1 84 ? 16.846 3.054 4.443 1.00 74.25 84 GLY A N 1
ATOM 625 C CA . GLY A 1 84 ? 17.090 2.839 5.868 1.00 74.25 84 GLY A CA 1
ATOM 626 C C . GLY A 1 84 ? 16.039 3.513 6.749 1.00 74.25 84 GLY A C 1
ATOM 627 O O . GLY A 1 84 ? 15.464 2.866 7.624 1.00 74.25 84 GLY A O 1
ATOM 628 N N . LEU A 1 85 ? 15.705 4.776 6.466 1.00 79.38 85 LEU A N 1
ATOM 629 C CA . LEU A 1 85 ? 14.678 5.512 7.200 1.00 79.38 85 LEU A CA 1
ATOM 630 C C . LEU A 1 85 ? 13.303 4.834 7.093 1.00 79.38 85 LEU A C 1
ATOM 632 O O . LEU A 1 85 ? 12.620 4.675 8.100 1.00 79.38 85 LEU A O 1
ATOM 636 N N . THR A 1 86 ? 12.894 4.378 5.904 1.00 78.62 86 THR A N 1
ATOM 637 C CA . THR A 1 86 ? 11.619 3.647 5.758 1.00 78.62 86 THR A CA 1
ATOM 638 C C . THR A 1 86 ? 11.610 2.283 6.406 1.00 78.62 86 THR A C 1
ATOM 640 O O . THR A 1 86 ? 10.549 1.848 6.848 1.00 78.62 86 THR A O 1
ATOM 643 N N . SER A 1 87 ? 12.748 1.601 6.469 1.00 79.25 87 SER A N 1
ATOM 644 C CA . SER A 1 87 ? 12.845 0.340 7.198 1.00 79.25 87 SER A CA 1
ATOM 645 C C . SER A 1 87 ? 12.679 0.583 8.696 1.00 79.25 87 SER A C 1
ATOM 647 O O . SER A 1 87 ? 11.903 -0.113 9.340 1.00 79.25 87 SER A O 1
ATOM 649 N N . VAL A 1 88 ? 13.313 1.628 9.241 1.00 82.25 88 VAL A N 1
ATOM 650 C CA . VAL A 1 88 ? 13.159 2.016 10.653 1.00 82.25 88 VAL A CA 1
ATOM 651 C C . VAL A 1 88 ? 11.718 2.427 10.962 1.00 82.25 88 VAL A C 1
ATOM 653 O O . VAL A 1 88 ? 11.133 1.918 11.916 1.00 82.25 88 VAL A O 1
ATOM 656 N N . ILE A 1 89 ? 11.117 3.293 10.139 1.00 83.00 89 ILE A N 1
ATOM 657 C CA . ILE A 1 89 ? 9.721 3.727 10.307 1.00 83.00 89 ILE A CA 1
ATOM 658 C C . ILE A 1 89 ? 8.766 2.534 10.168 1.00 83.00 89 ILE A C 1
ATOM 660 O O . ILE A 1 89 ? 7.869 2.371 10.989 1.00 83.00 89 ILE A O 1
ATOM 664 N N . GLY A 1 90 ? 8.976 1.666 9.174 1.00 77.81 90 GLY A N 1
ATOM 665 C CA . GLY A 1 90 ? 8.176 0.458 8.970 1.00 77.81 90 GLY A CA 1
ATOM 666 C C . GLY A 1 90 ? 8.253 -0.498 10.160 1.00 77.81 90 GLY A C 1
ATOM 667 O O . GLY A 1 90 ? 7.219 -0.960 10.635 1.00 77.81 90 GLY A O 1
ATOM 668 N N . CYS A 1 91 ? 9.448 -0.728 10.710 1.00 81.69 91 CYS A N 1
ATOM 669 C CA . CYS A 1 91 ? 9.628 -1.520 11.928 1.00 81.69 91 CYS A CA 1
ATOM 670 C C . CYS A 1 91 ? 8.935 -0.883 13.138 1.00 81.69 91 CYS A C 1
ATOM 672 O O . CYS A 1 91 ? 8.251 -1.583 13.878 1.00 81.69 91 CYS A O 1
ATOM 674 N N . ALA A 1 92 ? 9.054 0.435 13.325 1.00 79.75 92 ALA A N 1
ATOM 675 C CA . ALA A 1 92 ? 8.367 1.141 14.405 1.00 79.75 92 ALA A CA 1
ATOM 676 C C . ALA A 1 92 ? 6.838 1.014 14.289 1.00 79.75 92 ALA A C 1
ATOM 678 O O . ALA A 1 92 ? 6.158 0.770 15.287 1.00 79.75 92 ALA A O 1
ATOM 679 N N . LEU A 1 93 ? 6.300 1.110 13.070 1.00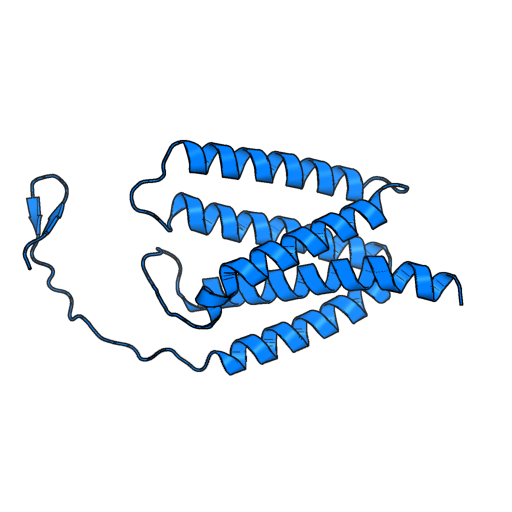 78.50 93 LEU A N 1
ATOM 680 C CA . LEU A 1 93 ? 4.875 0.932 12.794 1.00 78.50 93 LEU A CA 1
ATOM 681 C C . LEU A 1 93 ? 4.419 -0.513 13.018 1.00 78.50 93 LEU A C 1
ATOM 683 O O . LEU A 1 93 ? 3.369 -0.711 13.619 1.00 78.50 93 LEU A O 1
ATOM 687 N N . LEU A 1 94 ? 5.209 -1.515 12.617 1.00 82.44 94 LEU A N 1
ATOM 688 C CA . LEU A 1 94 ? 4.932 -2.929 12.899 1.00 82.44 94 LEU A CA 1
ATOM 689 C C . LEU A 1 94 ? 4.921 -3.207 14.408 1.00 82.44 94 LEU A C 1
ATOM 691 O O . LEU A 1 94 ? 3.985 -3.832 14.906 1.00 82.44 94 LEU A O 1
ATOM 695 N N . CYS A 1 95 ? 5.899 -2.682 15.150 1.00 81.12 95 CYS A N 1
ATOM 696 C CA . CYS A 1 95 ? 5.917 -2.749 16.613 1.00 81.12 95 CYS A CA 1
ATOM 697 C C . CYS A 1 95 ? 4.686 -2.063 17.229 1.00 81.12 95 CYS A C 1
ATOM 699 O O . CYS A 1 95 ? 4.062 -2.607 18.138 1.00 81.12 95 CYS A O 1
ATOM 701 N N . GLY A 1 96 ? 4.284 -0.902 16.705 1.00 76.56 96 GLY A N 1
ATOM 702 C CA . GLY A 1 96 ? 3.057 -0.212 17.111 1.00 76.56 96 GLY A CA 1
ATOM 703 C C . GLY A 1 96 ? 1.784 -1.012 16.812 1.00 76.56 96 GLY A C 1
ATOM 704 O O . GLY A 1 96 ? 0.834 -0.962 17.588 1.00 76.56 96 GLY A O 1
ATOM 705 N N . LEU A 1 97 ? 1.784 -1.792 15.730 1.00 76.44 97 LEU A N 1
ATOM 706 C CA . LEU A 1 97 ? 0.685 -2.668 15.320 1.00 76.44 97 LEU A CA 1
ATOM 707 C C . LEU A 1 97 ? 0.512 -3.879 16.251 1.00 76.44 97 LEU A C 1
ATOM 709 O O . LEU A 1 97 ? -0.610 -4.336 16.471 1.00 76.44 97 LEU A O 1
ATOM 713 N N . LEU A 1 98 ? 1.621 -4.381 16.802 1.00 79.94 98 LEU A N 1
ATOM 714 C CA . LEU A 1 98 ? 1.659 -5.454 17.802 1.00 79.94 98 LEU A CA 1
ATOM 715 C C . LEU A 1 98 ? 1.202 -4.971 19.192 1.00 79.94 98 LEU A C 1
ATOM 717 O O . LEU A 1 98 ? 0.681 -5.765 19.978 1.00 79.94 98 LEU A O 1
ATOM 721 N N . ASN A 1 99 ? 1.330 -3.674 19.484 1.00 83.06 99 ASN A N 1
ATOM 722 C CA . ASN A 1 99 ? 0.876 -3.078 20.739 1.00 83.06 99 ASN A CA 1
ATOM 723 C C . ASN A 1 99 ? -0.639 -2.808 20.737 1.00 83.06 99 ASN A C 1
ATOM 725 O O . ASN A 1 99 ? -1.171 -2.099 19.881 1.00 83.06 99 ASN A O 1
ATOM 729 N N . ARG A 1 100 ? -1.351 -3.331 21.748 1.00 72.19 100 ARG A N 1
ATOM 730 C CA . ARG A 1 100 ? -2.823 -3.229 21.857 1.00 72.19 100 ARG A CA 1
ATOM 731 C C . ARG A 1 100 ? -3.351 -1.793 21.857 1.00 72.19 100 ARG A C 1
ATOM 733 O O . ARG A 1 100 ? -4.382 -1.556 21.223 1.00 72.19 100 ARG A O 1
ATOM 740 N N . ASP A 1 101 ? -2.635 -0.878 22.504 1.00 74.94 101 ASP A N 1
ATOM 741 C CA . ASP A 1 101 ? -3.050 0.523 22.660 1.00 74.94 101 ASP A CA 1
ATOM 742 C C . ASP A 1 101 ? -2.655 1.392 21.454 1.00 74.94 101 ASP A C 1
ATOM 744 O O . ASP A 1 101 ? -3.331 2.365 21.134 1.00 74.94 101 ASP A O 1
ATOM 748 N N . GLY A 1 102 ? -1.596 1.009 20.728 1.00 74.56 102 GL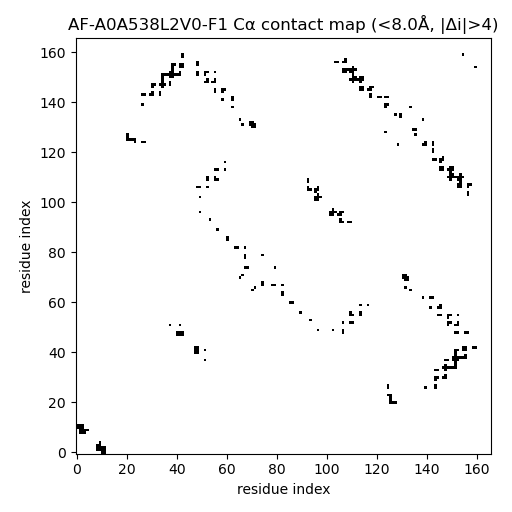Y A N 1
ATOM 749 C CA . GLY A 1 102 ? -1.051 1.770 19.595 1.00 74.56 102 GLY A CA 1
ATOM 750 C C . GLY A 1 102 ? -1.533 1.320 18.213 1.00 74.56 102 GLY A C 1
ATOM 751 O O . GLY A 1 102 ? -1.366 2.055 17.241 1.00 74.56 102 GLY A O 1
ATOM 752 N N . ARG A 1 103 ? -2.152 0.140 18.097 1.00 79.06 103 ARG A N 1
ATOM 753 C CA . ARG A 1 103 ? -2.463 -0.490 16.799 1.00 79.06 103 ARG A CA 1
ATOM 754 C C . ARG A 1 103 ? -3.336 0.340 15.859 1.00 79.06 103 ARG A C 1
ATOM 756 O O . ARG A 1 103 ? -3.143 0.263 14.652 1.00 79.06 103 ARG A O 1
ATOM 763 N N . VAL A 1 104 ? -4.291 1.117 16.378 1.00 75.56 104 VAL A N 1
ATOM 764 C CA . VAL A 1 104 ? -5.196 1.927 15.539 1.00 75.56 104 VAL A CA 1
ATOM 765 C C . VAL A 1 104 ? -4.442 3.118 14.958 1.00 75.56 104 VAL A C 1
ATOM 767 O O . VAL A 1 104 ? -4.530 3.371 13.761 1.00 75.56 104 VAL A O 1
ATOM 770 N N . LEU A 1 105 ? -3.631 3.787 15.783 1.00 79.88 105 LEU A N 1
ATOM 771 C CA . LEU A 1 105 ? -2.762 4.876 15.343 1.00 79.88 105 LEU A CA 1
ATOM 772 C C . LEU A 1 105 ? -1.699 4.375 14.356 1.00 79.88 105 LEU A C 1
ATOM 774 O O . LEU A 1 105 ? -1.470 5.001 13.325 1.00 79.88 105 LEU A O 1
ATOM 778 N N . ALA A 1 106 ? -1.088 3.222 14.633 1.00 81.81 106 ALA A N 1
ATOM 779 C CA . ALA A 1 106 ? -0.126 2.600 13.731 1.00 81.81 106 ALA A CA 1
ATOM 780 C C . ALA A 1 106 ? -0.773 2.228 12.388 1.00 81.81 106 ALA A C 1
ATOM 782 O O . ALA A 1 106 ? -0.223 2.554 11.341 1.00 81.81 106 ALA A O 1
ATOM 783 N N . ALA A 1 107 ? -1.968 1.627 12.394 1.00 77.19 107 ALA A N 1
ATOM 784 C CA . ALA A 1 107 ? -2.709 1.317 11.172 1.00 77.19 107 ALA A CA 1
ATOM 785 C C . ALA A 1 107 ? -3.107 2.575 10.387 1.00 77.19 107 ALA A C 1
ATOM 787 O O . ALA A 1 107 ? -3.027 2.570 9.161 1.00 77.19 107 ALA A O 1
ATOM 788 N N . PHE A 1 108 ? -3.470 3.660 11.078 1.00 81.44 108 PHE A N 1
ATOM 789 C CA . PHE A 1 108 ? -3.745 4.953 10.453 1.00 81.44 108 PHE A CA 1
ATOM 790 C C . PHE A 1 108 ? -2.502 5.521 9.758 1.00 81.44 108 PHE A C 1
ATOM 792 O O . PHE A 1 108 ? -2.565 5.889 8.587 1.00 81.44 108 PHE A O 1
ATOM 799 N N . LEU A 1 109 ? -1.354 5.540 10.443 1.00 83.50 109 LEU A N 1
ATOM 800 C CA . LEU A 1 109 ? -0.088 6.024 9.884 1.00 83.50 109 LEU A CA 1
ATOM 801 C C . LEU A 1 109 ? 0.389 5.165 8.706 1.00 83.50 109 LEU A C 1
ATOM 803 O O . LEU A 1 109 ? 0.859 5.703 7.705 1.00 83.50 109 LEU A O 1
ATOM 807 N N . VAL A 1 110 ? 0.226 3.842 8.793 1.00 82.38 110 VAL A N 1
ATOM 808 C CA . VAL A 1 110 ? 0.503 2.916 7.686 1.00 82.38 110 VAL A CA 1
ATOM 809 C C . VAL A 1 110 ? -0.428 3.186 6.507 1.00 82.38 110 VAL A C 1
ATOM 811 O O . VAL A 1 110 ? 0.036 3.273 5.373 1.00 82.38 110 VAL A O 1
ATOM 814 N N . GLY A 1 111 ? -1.727 3.353 6.762 1.00 75.81 111 GLY A N 1
ATOM 815 C CA . GLY A 1 111 ? -2.714 3.661 5.732 1.00 75.81 111 GLY A CA 1
ATOM 816 C C . GLY A 1 111 ? -2.421 4.985 5.028 1.00 75.81 111 GLY A C 1
ATOM 817 O O . GLY A 1 111 ? -2.433 5.051 3.801 1.00 75.81 111 GLY A O 1
ATOM 818 N N . PHE A 1 112 ? -2.064 6.016 5.797 1.00 80.38 112 PHE A N 1
ATOM 819 C CA . PHE A 1 112 ? -1.668 7.319 5.272 1.00 80.38 112 PHE A CA 1
ATOM 820 C C . PHE A 1 112 ? -0.376 7.237 4.450 1.00 80.38 112 PHE A C 1
ATOM 822 O O . PHE A 1 112 ? -0.314 7.775 3.347 1.00 80.38 112 PHE A O 1
ATOM 829 N N . GLY A 1 113 ? 0.635 6.515 4.942 1.00 76.81 113 GLY A N 1
ATOM 830 C CA . GLY A 1 113 ? 1.884 6.284 4.216 1.00 76.81 113 GLY A CA 1
ATOM 831 C C . GLY A 1 113 ? 1.675 5.516 2.909 1.00 76.81 113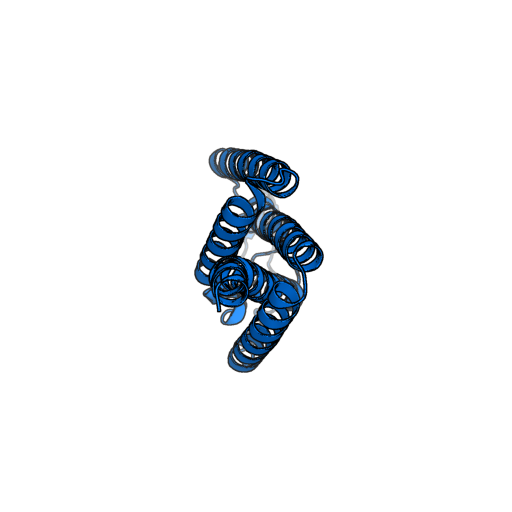 GLY A C 1
ATOM 832 O O . GLY A 1 113 ? 2.223 5.904 1.881 1.00 76.81 113 GLY A O 1
ATOM 833 N N . GLY A 1 114 ? 0.835 4.478 2.919 1.00 75.12 114 GLY A N 1
ATOM 834 C CA . GLY A 1 114 ? 0.473 3.722 1.718 1.00 75.12 114 GLY A CA 1
ATOM 835 C C . GLY A 1 114 ? -0.307 4.555 0.703 1.00 75.12 114 GLY A C 1
ATOM 836 O O . GLY A 1 114 ? -0.034 4.474 -0.491 1.00 75.12 114 GLY A O 1
ATOM 837 N N . LEU A 1 115 ? -1.223 5.410 1.166 1.00 79.19 115 LEU A N 1
ATOM 838 C CA . LEU A 1 115 ? -1.940 6.352 0.305 1.00 79.19 115 LEU A CA 1
ATOM 839 C C . LEU A 1 115 ? -0.981 7.368 -0.327 1.00 79.19 115 LEU A C 1
ATOM 841 O O . LEU A 1 115 ? -1.035 7.594 -1.532 1.00 79.19 115 LEU A O 1
ATOM 845 N N . TYR A 1 116 ? -0.095 7.963 0.472 1.00 80.75 116 TYR A N 1
ATOM 846 C CA . TYR A 1 116 ? 0.894 8.926 -0.006 1.00 80.75 116 TYR A CA 1
ATOM 847 C C . TYR A 1 116 ? 1.835 8.300 -1.044 1.00 80.75 116 TYR A C 1
ATOM 849 O O . TYR A 1 116 ? 2.025 8.855 -2.129 1.00 80.75 116 TYR A O 1
ATOM 857 N N . GLU A 1 117 ? 2.379 7.115 -0.757 1.00 75.88 117 GLU A N 1
ATOM 858 C CA . GLU A 1 117 ? 3.270 6.423 -1.690 1.00 75.88 117 GLU A CA 1
ATOM 859 C C . GLU A 1 117 ? 2.511 6.004 -2.960 1.00 75.88 117 GLU A C 1
ATOM 861 O O . GLU A 1 117 ? 2.980 6.237 -4.068 1.00 75.88 117 GLU A O 1
ATOM 866 N N . GLY A 1 118 ? 1.288 5.485 -2.833 1.00 70.19 118 GLY A N 1
ATOM 867 C CA . GLY A 1 118 ? 0.450 5.144 -3.984 1.00 70.19 118 GLY A CA 1
ATOM 868 C C . GLY A 1 118 ? 0.096 6.352 -4.861 1.00 70.19 118 GLY A C 1
ATOM 869 O O . GLY A 1 118 ? 0.152 6.266 -6.084 1.00 70.19 118 GLY A O 1
ATOM 870 N N . LEU A 1 119 ? -0.216 7.507 -4.264 1.00 77.88 119 LEU A N 1
ATOM 871 C CA . LEU A 1 119 ? -0.521 8.740 -5.003 1.00 77.88 119 LEU A CA 1
ATOM 872 C C . LEU A 1 119 ? 0.707 9.321 -5.707 1.00 77.88 119 LEU A C 1
ATOM 874 O O . LEU A 1 119 ? 0.597 9.816 -6.826 1.00 77.88 119 LEU A O 1
ATOM 878 N N . THR A 1 120 ? 1.880 9.259 -5.077 1.00 72.75 120 THR A N 1
ATOM 879 C CA . THR A 1 120 ? 3.127 9.718 -5.711 1.00 72.75 120 THR A CA 1
ATOM 880 C C . THR A 1 120 ? 3.568 8.801 -6.851 1.00 72.75 120 THR A C 1
ATOM 882 O O . THR A 1 120 ? 4.240 9.260 -7.777 1.00 72.75 120 THR A O 1
ATOM 885 N N . MET A 1 121 ? 3.154 7.533 -6.819 1.00 68.31 121 MET A N 1
ATOM 886 C CA . MET A 1 121 ? 3.439 6.545 -7.856 1.00 68.31 121 MET A CA 1
ATOM 887 C C . MET A 1 121 ? 2.394 6.488 -8.968 1.00 68.31 121 MET A C 1
ATOM 889 O O . MET A 1 121 ? 2.709 5.911 -9.995 1.00 68.31 121 MET A O 1
ATOM 893 N N . LEU A 1 122 ? 1.256 7.181 -8.854 1.00 69.62 122 LEU A N 1
ATOM 894 C CA . LEU A 1 122 ? 0.150 7.188 -9.830 1.00 69.62 122 LEU A CA 1
ATOM 895 C C . LEU A 1 122 ? 0.561 7.327 -11.320 1.00 69.62 122 LEU A C 1
ATOM 897 O O . LEU A 1 122 ? -0.091 6.749 -12.200 1.00 69.62 122 LEU A O 1
ATOM 901 N N . PRO A 1 123 ? 1.651 8.042 -11.669 1.00 69.06 123 PRO A N 1
ATOM 902 C CA . PRO A 1 123 ? 2.197 8.023 -13.023 1.00 69.06 123 PRO A CA 1
ATOM 903 C C . PRO A 1 123 ? 2.627 6.635 -13.548 1.00 69.06 123 PRO A C 1
ATOM 905 O O . PRO A 1 123 ? 2.596 6.436 -14.756 1.00 69.06 123 PRO A O 1
ATOM 908 N N . LEU A 1 124 ? 2.985 5.663 -12.703 1.00 66.56 124 LEU A N 1
ATOM 909 C CA . LEU A 1 124 ? 3.350 4.283 -13.075 1.00 66.56 124 LEU A CA 1
ATOM 910 C C . LEU A 1 124 ? 2.140 3.470 -13.581 1.00 66.56 124 LEU A C 1
ATOM 912 O O . LEU A 1 124 ? 2.274 2.665 -14.514 1.00 66.56 124 LEU A O 1
ATOM 916 N N . LEU A 1 125 ? 0.937 3.736 -13.057 1.00 61.31 125 LEU A N 1
ATOM 917 C CA . LEU A 1 125 ? -0.324 3.197 -13.591 1.00 61.31 125 LEU A CA 1
ATOM 918 C C . LEU A 1 125 ? -0.598 3.677 -15.023 1.00 61.31 125 LEU A C 1
ATOM 920 O O . LEU A 1 125 ? -1.171 2.942 -15.831 1.00 61.31 125 LEU A O 1
ATOM 924 N N . THR A 1 126 ? -0.179 4.902 -15.352 1.00 63.72 126 THR A N 1
ATOM 925 C CA . THR A 1 126 ? -0.549 5.589 -16.600 1.00 63.72 126 THR A CA 1
ATOM 926 C C . THR A 1 126 ? 0.552 5.570 -17.663 1.00 63.72 126 THR A C 1
ATOM 928 O O . THR A 1 126 ? 0.250 5.456 -18.850 1.00 63.72 126 THR A O 1
ATOM 931 N N . HIS A 1 127 ? 1.825 5.593 -17.269 1.00 58.84 127 HIS A N 1
ATOM 932 C CA . HIS A 1 127 ? 2.971 5.703 -18.168 1.00 58.84 127 HIS A CA 1
ATOM 933 C C . HIS A 1 127 ? 3.875 4.469 -18.066 1.00 58.84 127 HIS A C 1
ATOM 935 O O . HIS A 1 127 ? 4.356 4.096 -17.000 1.00 58.84 127 HIS A O 1
ATOM 941 N N . ALA A 1 128 ? 4.142 3.827 -19.206 1.00 48.66 128 ALA A N 1
ATOM 942 C CA . ALA A 1 128 ? 5.076 2.708 -19.313 1.00 48.66 128 ALA A CA 1
ATOM 943 C C . ALA A 1 128 ? 6.524 3.217 -19.439 1.00 48.66 128 ALA A C 1
ATOM 945 O O . ALA A 1 128 ? 7.178 2.988 -20.451 1.00 48.66 128 ALA A O 1
ATOM 946 N N . ILE A 1 129 ? 7.034 3.949 -18.445 1.00 48.28 129 ILE A N 1
ATOM 947 C CA . ILE A 1 129 ? 8.444 4.370 -18.458 1.00 48.28 129 ILE A CA 1
ATOM 948 C C . ILE A 1 129 ? 9.279 3.210 -17.911 1.00 48.28 129 ILE A C 1
ATOM 950 O O . ILE A 1 129 ? 9.592 3.125 -16.725 1.00 48.28 129 ILE A O 1
ATOM 954 N N . ALA A 1 130 ? 9.600 2.273 -18.801 1.00 43.22 130 ALA A N 1
ATOM 955 C CA . ALA A 1 130 ? 10.503 1.162 -18.540 1.00 43.22 130 ALA A CA 1
ATOM 956 C C . ALA A 1 130 ? 11.966 1.637 -18.620 1.00 43.22 130 ALA A C 1
ATOM 958 O O . ALA A 1 130 ? 12.658 1.411 -19.606 1.00 43.22 130 ALA A O 1
ATOM 959 N N . LEU A 1 131 ? 12.438 2.297 -17.561 1.00 41.00 131 LEU A N 1
ATOM 960 C CA . LEU A 1 131 ? 13.857 2.291 -17.171 1.00 41.00 131 LEU A CA 1
ATOM 961 C C . LEU A 1 131 ? 14.013 1.516 -15.857 1.00 41.00 131 LEU A C 1
ATOM 963 O O . LEU A 1 131 ? 14.685 1.946 -14.928 1.00 41.00 131 LEU A O 1
ATOM 967 N N . ASN A 1 132 ? 13.309 0.392 -15.750 1.00 42.91 132 ASN A N 1
ATOM 968 C CA . ASN A 1 132 ? 13.312 -0.427 -14.553 1.00 42.91 132 ASN A CA 1
ATOM 969 C C . ASN A 1 132 ? 13.386 -1.896 -14.971 1.00 42.91 132 ASN A C 1
ATOM 971 O O . ASN A 1 132 ? 12.705 -2.304 -15.911 1.00 42.91 132 ASN A O 1
ATOM 975 N N . ALA A 1 133 ? 14.210 -2.692 -14.290 1.00 44.31 133 ALA A N 1
ATOM 976 C CA . ALA A 1 133 ? 14.371 -4.123 -14.569 1.00 44.31 133 ALA A CA 1
ATOM 977 C C . ALA A 1 133 ? 13.092 -4.947 -14.290 1.00 44.31 133 ALA A C 1
ATOM 979 O O . ALA A 1 133 ? 13.019 -6.121 -14.651 1.00 44.31 133 ALA A O 1
ATOM 980 N N . LEU A 1 134 ? 12.075 -4.346 -13.656 1.00 46.88 134 LEU A N 1
ATOM 981 C CA . LEU A 1 134 ? 10.781 -4.978 -13.412 1.00 46.88 134 LEU A CA 1
ATOM 982 C C . LEU A 1 134 ? 9.840 -4.856 -14.626 1.00 46.88 134 LEU A C 1
ATOM 984 O O . LEU A 1 134 ? 9.673 -3.758 -15.164 1.00 46.88 134 LEU A O 1
ATOM 988 N N . PRO A 1 135 ? 9.129 -5.939 -15.005 1.00 63.06 135 PRO A N 1
ATOM 989 C CA . PRO A 1 135 ? 8.057 -5.872 -15.991 1.00 63.06 135 PRO A CA 1
ATOM 990 C C . PRO A 1 135 ? 6.999 -4.837 -15.586 1.00 63.06 135 PRO A C 1
ATOM 992 O O . PRO A 1 135 ? 6.527 -4.831 -14.448 1.00 63.06 135 PRO A O 1
ATOM 995 N N . SER A 1 136 ? 6.578 -3.991 -16.528 1.00 65.94 136 SER A N 1
ATOM 996 C CA . SER A 1 136 ? 5.617 -2.900 -16.292 1.00 65.94 136 SER A CA 1
ATOM 997 C C . SER A 1 136 ? 4.297 -3.365 -15.665 1.00 65.94 136 SER A C 1
ATOM 999 O O . SER A 1 136 ? 3.701 -2.645 -14.869 1.00 65.94 136 SER A O 1
ATOM 1001 N N . THR A 1 137 ? 3.860 -4.590 -15.961 1.00 68.75 137 THR A N 1
ATOM 1002 C CA . THR A 1 137 ? 2.673 -5.204 -15.351 1.00 68.75 137 THR A CA 1
ATOM 1003 C C . THR A 1 137 ? 2.849 -5.450 -13.853 1.00 68.75 137 THR A C 1
ATOM 1005 O O . THR A 1 137 ? 1.927 -5.203 -13.085 1.00 68.75 137 THR A O 1
ATOM 1008 N N . VAL A 1 138 ? 4.031 -5.897 -13.418 1.00 68.69 138 VAL A N 1
ATOM 1009 C CA . VAL A 1 138 ? 4.305 -6.188 -12.001 1.00 68.69 138 VAL A CA 1
ATOM 1010 C C . VAL A 1 138 ? 4.302 -4.894 -11.192 1.00 68.69 138 VAL A C 1
ATOM 1012 O O . VAL A 1 138 ? 3.677 -4.842 -10.139 1.00 68.69 138 VAL A O 1
ATOM 1015 N N . ALA A 1 139 ? 4.913 -3.827 -11.716 1.00 67.56 139 ALA A N 1
ATOM 1016 C CA . ALA A 1 139 ? 4.906 -2.516 -11.066 1.00 67.56 139 ALA A CA 1
ATOM 1017 C C . ALA A 1 139 ? 3.476 -1.988 -10.844 1.00 67.56 139 ALA A C 1
ATOM 1019 O O . ALA A 1 139 ? 3.140 -1.571 -9.739 1.00 67.56 139 ALA A O 1
ATOM 1020 N N . ARG A 1 140 ? 2.611 -2.101 -11.861 1.00 73.38 140 ARG A N 1
ATOM 1021 C CA . ARG A 1 140 ? 1.201 -1.677 -11.785 1.00 73.38 140 ARG A CA 1
ATOM 1022 C C . ARG A 1 140 ? 0.385 -2.482 -10.779 1.00 73.38 140 ARG A C 1
ATOM 1024 O O . ARG A 1 140 ? -0.438 -1.913 -10.068 1.00 73.38 140 ARG A O 1
ATOM 1031 N N . VAL A 1 141 ? 0.613 -3.795 -10.702 1.00 77.88 141 VAL A N 1
ATOM 1032 C CA . VAL A 1 141 ? -0.056 -4.660 -9.717 1.00 77.88 141 VAL A CA 1
ATOM 1033 C C . VAL A 1 141 ? 0.357 -4.273 -8.302 1.00 77.88 141 VAL A C 1
ATOM 1035 O O . VAL A 1 141 ? -0.505 -4.101 -7.444 1.00 77.88 141 VAL A O 1
ATOM 1038 N N . VAL A 1 142 ? 1.659 -4.109 -8.056 1.00 75.56 142 VAL A N 1
ATOM 1039 C CA . VAL A 1 142 ? 2.168 -3.747 -6.728 1.00 75.56 142 VAL A CA 1
ATOM 1040 C C . VAL A 1 142 ? 1.624 -2.384 -6.302 1.00 75.56 142 VAL A C 1
ATOM 1042 O O . VAL A 1 142 ? 1.153 -2.241 -5.180 1.00 75.56 142 VAL A O 1
ATOM 1045 N N . GLU A 1 143 ? 1.607 -1.402 -7.198 1.00 76.94 143 GLU A N 1
ATOM 1046 C CA . GLU A 1 143 ? 1.049 -0.078 -6.919 1.00 76.94 143 GLU A CA 1
ATOM 1047 C C . GLU A 1 143 ? -0.457 -0.116 -6.616 1.00 76.94 143 GLU A C 1
ATOM 1049 O O . GLU A 1 143 ? -0.907 0.466 -5.627 1.00 76.94 143 GLU A O 1
ATOM 1054 N N . ALA A 1 144 ? -1.237 -0.858 -7.410 1.00 80.50 144 ALA A N 1
ATOM 1055 C CA . ALA A 1 144 ? -2.665 -1.036 -7.161 1.00 80.50 144 ALA A CA 1
ATOM 1056 C C . ALA A 1 144 ? -2.926 -1.693 -5.796 1.00 80.50 144 ALA A C 1
ATOM 1058 O O . ALA A 1 144 ? -3.852 -1.299 -5.087 1.00 80.50 144 ALA A O 1
ATOM 1059 N N . LEU A 1 145 ? -2.087 -2.656 -5.399 1.00 79.94 145 LEU A N 1
ATOM 1060 C CA . LEU A 1 145 ? -2.159 -3.296 -4.087 1.00 79.94 145 LEU A CA 1
ATOM 1061 C C . LEU A 1 145 ? -1.772 -2.343 -2.949 1.00 79.94 145 LEU A C 1
ATOM 1063 O O . LEU A 1 145 ? -2.396 -2.394 -1.893 1.00 79.94 145 LEU A O 1
ATOM 1067 N N . VAL A 1 146 ? -0.791 -1.457 -3.140 1.00 81.94 146 VAL A N 1
ATOM 1068 C CA . VAL A 1 146 ? -0.394 -0.447 -2.138 1.00 81.94 146 VAL A CA 1
ATOM 1069 C C . VAL A 1 146 ? -1.507 0.564 -1.914 1.00 81.94 146 VAL A C 1
ATOM 1071 O O . VAL A 1 146 ? -1.846 0.849 -0.767 1.00 81.94 146 VAL A O 1
ATOM 1074 N N . LEU A 1 147 ? -2.142 1.038 -2.988 1.00 78.94 147 LEU A N 1
ATOM 1075 C CA . LEU A 1 147 ? -3.317 1.904 -2.889 1.00 78.94 147 LEU A CA 1
ATOM 1076 C C . LEU A 1 147 ? -4.467 1.187 -2.177 1.00 78.94 147 LEU A C 1
ATOM 1078 O O . LEU A 1 147 ? -5.056 1.735 -1.248 1.00 78.94 147 LEU A O 1
ATOM 1082 N N . ALA A 1 148 ? -4.755 -0.057 -2.564 1.00 81.62 148 ALA A N 1
ATOM 1083 C CA . ALA A 1 148 ? -5.837 -0.831 -1.971 1.00 81.62 148 ALA A CA 1
ATOM 1084 C C . ALA A 1 148 ? -5.620 -1.116 -0.478 1.00 81.62 148 ALA A C 1
ATOM 1086 O O . ALA A 1 148 ? -6.528 -0.926 0.332 1.00 81.62 148 ALA A O 1
ATOM 1087 N N . THR A 1 149 ? -4.416 -1.548 -0.102 1.00 79.12 149 THR A N 1
ATOM 1088 C CA . THR A 1 149 ? -4.078 -1.871 1.290 1.00 79.12 149 THR A CA 1
ATOM 1089 C C . THR A 1 149 ? -3.927 -0.612 2.145 1.00 79.12 149 THR A C 1
ATOM 1091 O O . THR A 1 149 ? -4.380 -0.609 3.288 1.00 79.12 149 THR A O 1
ATOM 1094 N N . GLY A 1 150 ? -3.395 0.482 1.589 1.00 78.62 150 GLY A N 1
ATOM 1095 C CA . GLY A 1 150 ? -3.314 1.787 2.247 1.00 78.62 150 GLY A CA 1
ATOM 1096 C C . GLY A 1 150 ? -4.692 2.386 2.546 1.00 78.62 150 GLY A C 1
ATOM 1097 O O . GLY A 1 150 ? -4.984 2.726 3.694 1.00 78.62 150 GLY A O 1
ATOM 1098 N N . ILE A 1 151 ? -5.581 2.434 1.546 1.00 83.06 151 ILE A N 1
ATOM 1099 C CA . ILE A 1 151 ? -6.969 2.901 1.717 1.00 83.06 151 ILE A CA 1
ATOM 1100 C C . ILE A 1 151 ? -7.738 1.970 2.661 1.00 83.06 151 ILE A C 1
ATOM 1102 O O . ILE A 1 151 ? -8.469 2.447 3.526 1.00 83.06 151 ILE A O 1
ATOM 1106 N N . GLY A 1 152 ? -7.545 0.653 2.542 1.00 78.00 152 GLY A N 1
ATOM 1107 C CA . GLY A 1 152 ? -8.151 -0.345 3.423 1.00 78.00 152 GLY A CA 1
ATOM 1108 C C . GLY A 1 152 ? -7.776 -0.156 4.893 1.00 78.00 152 GLY A C 1
ATOM 1109 O O . GLY A 1 152 ? -8.658 -0.109 5.752 1.00 78.00 152 GLY A O 1
ATOM 1110 N N . ALA A 1 153 ? -6.483 0.008 5.186 1.00 78.25 153 ALA A N 1
ATOM 1111 C CA . ALA A 1 153 ? -5.987 0.256 6.538 1.00 78.25 153 ALA A CA 1
ATOM 1112 C C . ALA A 1 153 ? -6.479 1.603 7.092 1.00 78.25 153 ALA A C 1
ATOM 1114 O O . ALA A 1 153 ? -6.946 1.663 8.231 1.00 78.25 153 ALA A O 1
ATOM 1115 N N . LEU A 1 154 ? -6.449 2.663 6.276 1.00 82.00 154 LEU A N 1
ATOM 1116 C CA . LEU A 1 154 ? -6.919 3.992 6.668 1.00 82.00 154 LEU A CA 1
ATOM 1117 C C . LEU A 1 154 ? -8.425 3.980 6.960 1.00 82.00 154 LEU A C 1
ATOM 1119 O O . LEU A 1 154 ? -8.845 4.363 8.050 1.00 82.00 154 LEU A O 1
ATOM 1123 N N . GLY A 1 155 ? -9.228 3.449 6.038 1.00 79.81 155 GLY A N 1
ATOM 1124 C CA . GLY A 1 155 ? -10.673 3.319 6.198 1.00 79.81 155 GLY A CA 1
ATOM 1125 C C . GLY A 1 155 ? -11.048 2.467 7.409 1.00 79.81 155 GLY A C 1
ATOM 1126 O O . GLY A 1 155 ? -11.863 2.895 8.220 1.00 79.81 155 GLY A O 1
ATOM 1127 N N . GLY A 1 156 ? -10.406 1.311 7.601 1.00 78.75 156 GLY A N 1
ATOM 1128 C CA . GLY A 1 156 ? -10.633 0.461 8.772 1.00 78.75 156 GLY A CA 1
ATOM 1129 C C . GLY A 1 156 ? -10.264 1.136 10.099 1.00 78.75 156 GLY A C 1
ATOM 1130 O O . GLY A 1 156 ? -10.981 0.976 11.085 1.00 78.75 156 GLY A O 1
ATOM 1131 N N . SER A 1 157 ? -9.184 1.926 10.125 1.00 79.69 157 SER A N 1
ATOM 1132 C CA . SER A 1 157 ? -8.732 2.642 11.329 1.00 79.69 157 SER A CA 1
ATOM 1133 C C . SER A 1 157 ? -9.633 3.817 11.724 1.00 79.69 157 SER A C 1
ATOM 1135 O O . SER A 1 157 ? -9.778 4.086 12.912 1.00 79.69 157 SER A O 1
ATOM 1137 N N . VAL A 1 158 ? -10.267 4.484 10.752 1.00 82.62 158 VAL A N 1
ATOM 1138 C CA . VAL A 1 158 ? -11.145 5.645 10.983 1.00 82.62 158 VAL A CA 1
ATOM 1139 C C . VAL A 1 158 ? -12.595 5.220 11.212 1.00 82.62 158 VAL A C 1
ATOM 1141 O O . VAL A 1 158 ? -13.246 5.697 12.136 1.00 82.62 158 VAL A O 1
ATOM 1144 N N . LEU A 1 159 ? -13.114 4.309 10.385 1.00 79.69 159 LEU A N 1
ATOM 1145 C CA . LEU A 1 159 ? -14.519 3.890 10.425 1.00 79.69 159 LEU A CA 1
ATOM 1146 C C . LEU A 1 159 ? -14.781 2.784 11.458 1.00 79.69 159 LEU A C 1
ATOM 1148 O O . LEU A 1 159 ? -15.902 2.664 11.946 1.00 79.69 159 LEU A O 1
ATOM 1152 N N . GLY A 1 160 ? -13.769 1.987 11.817 1.00 74.56 160 GLY A N 1
ATOM 1153 C CA . GLY A 1 160 ? -13.890 0.942 12.839 1.00 74.56 160 GLY A CA 1
ATOM 1154 C C . GLY A 1 160 ? -14.338 1.476 14.208 1.00 74.56 160 GLY A C 1
ATOM 1155 O O . GLY A 1 160 ? -15.346 0.996 14.724 1.00 74.56 160 GLY A O 1
ATOM 1156 N N . PRO A 1 161 ? -13.665 2.497 14.776 1.00 72.31 161 PRO A N 1
ATOM 1157 C CA . PRO A 1 161 ? -14.056 3.104 16.051 1.00 72.31 161 PRO A CA 1
ATOM 1158 C C . PRO A 1 161 ? -15.456 3.729 16.032 1.00 72.31 161 PRO A C 1
ATOM 1160 O O . PRO A 1 161 ? -16.186 3.624 17.011 1.00 72.31 161 PRO A O 1
ATOM 1163 N N . LEU A 1 162 ? -15.856 4.341 14.910 1.00 71.75 162 LEU A N 1
ATOM 1164 C CA . LEU A 1 162 ? -17.180 4.958 14.757 1.00 71.75 162 LEU A CA 1
ATOM 1165 C C . LEU A 1 162 ? -18.313 3.924 14.775 1.00 71.75 162 LEU A C 1
ATOM 1167 O O . LEU A 1 162 ? -19.412 4.228 15.224 1.00 71.75 162 LEU A O 1
ATOM 1171 N N . ARG A 1 163 ? -18.043 2.699 14.312 1.00 68.00 163 ARG A N 1
ATOM 1172 C CA . ARG A 1 163 ? -19.015 1.600 14.302 1.00 68.00 163 ARG A CA 1
ATOM 1173 C C . ARG A 1 163 ? -19.166 0.917 15.662 1.00 68.00 163 ARG A C 1
ATOM 1175 O O . ARG A 1 163 ? -20.207 0.334 15.920 1.00 68.00 163 ARG A O 1
ATOM 1182 N N . GLU A 1 164 ? -18.139 0.954 16.508 1.00 63.50 164 GLU A N 1
ATOM 1183 C CA . GLU A 1 164 ? -18.210 0.424 17.879 1.00 63.50 164 GLU A CA 1
ATOM 1184 C C . GLU A 1 164 ? -18.920 1.397 18.847 1.00 63.50 164 GLU A C 1
ATOM 1186 O O . GLU A 1 164 ? -19.310 0.987 19.937 1.00 63.50 164 GLU A O 1
ATOM 1191 N N . ALA A 1 165 ? -19.087 2.669 18.461 1.00 59.03 165 ALA A N 1
ATOM 1192 C CA . ALA A 1 165 ? -19.715 3.721 19.269 1.00 59.03 165 ALA A CA 1
ATOM 1193 C C . ALA A 1 165 ? -21.204 3.985 18.946 1.00 59.03 165 ALA A C 1
ATOM 1195 O O . ALA A 1 165 ? -21.822 4.805 19.626 1.00 59.03 165 ALA A O 1
ATOM 1196 N N . ALA A 1 166 ? -21.755 3.333 17.917 1.00 54.59 166 ALA A N 1
ATOM 1197 C CA . ALA A 1 166 ? -23.142 3.457 17.452 1.00 54.59 166 ALA A CA 1
ATOM 1198 C C . ALA A 1 166 ? -23.946 2.194 17.780 1.00 54.59 166 ALA A C 1
ATOM 1200 O O . ALA A 1 166 ? -25.140 2.340 18.121 1.00 54.59 166 ALA A O 1
#

Solvent-accessible surface area (backbone atoms only — not comparable to full-atom values): 8742 Å² total; per-residue (Å²): 114,80,44,74,58,94,87,42,83,42,72,70,85,70,81,88,75,86,73,77,66,64,75,34,65,61,52,53,53,50,23,52,52,45,18,54,50,30,23,56,46,18,56,70,35,75,67,46,26,49,51,35,28,53,51,22,50,55,43,50,49,51,52,51,52,49,44,52,69,43,50,41,101,70,63,54,75,64,47,60,53,49,53,52,50,51,51,53,51,46,50,54,36,51,54,26,48,73,32,88,88,38,24,53,63,25,25,32,53,45,8,51,50,22,38,52,53,29,62,74,44,48,61,55,56,49,43,81,79,78,63,41,90,62,60,67,66,58,57,35,52,52,43,32,47,19,34,8,24,3,45,4,13,29,44,18,43,59,51,40,62,58,62,78,74,109

Mean predicted aligned error: 11.17 Å

pLDDT: mean 71.19, std 10.77, range [41.0, 84.62]